Protein AF-A0A847A531-F1 (afdb_monomer_lite)

Structure (mmCIF, N/CA/C/O backbone):
data_AF-A0A847A531-F1
#
_entry.id   AF-A0A847A531-F1
#
loop_
_atom_site.group_PDB
_atom_site.id
_atom_site.type_symbol
_atom_site.label_atom_id
_atom_site.label_alt_id
_atom_site.label_comp_id
_atom_site.label_asym_id
_atom_site.label_entity_id
_atom_site.label_seq_id
_atom_site.pdbx_PDB_ins_code
_atom_site.Cartn_x
_atom_site.Cartn_y
_atom_site.Cartn_z
_atom_site.occupancy
_atom_site.B_iso_or_equiv
_atom_site.auth_seq_id
_atom_site.auth_comp_id
_atom_site.auth_asym_id
_atom_site.auth_atom_id
_atom_site.pdbx_PDB_model_num
ATOM 1 N N . MET A 1 1 ? -11.837 -13.323 25.015 1.00 59.62 1 MET A N 1
ATOM 2 C CA . MET A 1 1 ? -10.815 -13.083 23.976 1.00 59.62 1 MET A CA 1
ATOM 3 C C . MET A 1 1 ? -11.152 -13.946 22.777 1.00 59.62 1 MET A C 1
ATOM 5 O O . MET A 1 1 ? -11.212 -15.160 22.913 1.00 59.62 1 MET A O 1
ATOM 9 N N . THR A 1 2 ? -11.452 -13.328 21.641 1.00 81.81 2 THR A N 1
ATOM 10 C CA . THR A 1 2 ? -11.782 -14.008 20.380 1.00 81.81 2 THR A CA 1
ATOM 11 C C . THR A 1 2 ? -10.511 -14.424 19.629 1.00 81.81 2 THR A C 1
ATOM 13 O O . THR A 1 2 ? -9.452 -13.821 19.817 1.00 81.81 2 THR A O 1
ATOM 16 N N . ALA A 1 3 ? -10.594 -15.424 18.743 1.00 80.94 3 ALA A N 1
ATOM 17 C CA . ALA A 1 3 ? -9.449 -15.869 17.933 1.00 80.94 3 ALA A CA 1
ATOM 18 C C . ALA A 1 3 ? -8.821 -14.721 17.113 1.00 80.94 3 ALA A C 1
ATOM 20 O O . ALA A 1 3 ? -7.600 -14.634 16.987 1.00 80.94 3 ALA A O 1
ATOM 21 N N . SER A 1 4 ? -9.647 -13.788 16.624 1.00 79.50 4 SER A N 1
ATOM 22 C CA . SER A 1 4 ? -9.190 -12.574 15.940 1.00 79.50 4 SER A CA 1
ATOM 23 C C . SER A 1 4 ? -8.390 -11.635 16.841 1.00 79.50 4 SER A C 1
ATOM 25 O O . SER A 1 4 ? -7.420 -11.036 16.397 1.00 79.50 4 SER A O 1
ATOM 27 N N . GLU A 1 5 ? -8.756 -11.497 18.114 1.00 81.31 5 GLU A N 1
ATOM 28 C CA . GLU A 1 5 ? -8.014 -10.638 19.043 1.00 81.31 5 GLU A CA 1
ATOM 29 C C . GLU A 1 5 ? -6.644 -11.211 19.389 1.00 81.31 5 GLU A C 1
ATOM 31 O O . GLU A 1 5 ? -5.701 -10.439 19.536 1.00 81.31 5 GLU A O 1
ATOM 36 N N . TRP A 1 6 ? -6.534 -12.539 19.487 1.00 83.69 6 TRP A N 1
ATOM 37 C CA . TRP A 1 6 ? -5.266 -13.223 19.741 1.00 83.69 6 TRP A CA 1
ATOM 38 C C . TRP A 1 6 ? -4.291 -13.074 18.570 1.00 83.69 6 TRP A C 1
ATOM 40 O O . TRP A 1 6 ? -3.141 -12.685 18.763 1.00 83.69 6 TRP A O 1
ATOM 50 N N . TRP A 1 7 ? -4.755 -13.319 17.341 1.00 84.31 7 TRP A N 1
ATOM 51 C CA . TRP A 1 7 ? -3.924 -13.127 16.150 1.00 84.31 7 TRP A CA 1
ATOM 52 C C . TRP A 1 7 ? -3.538 -11.662 15.957 1.00 84.31 7 TRP A C 1
ATOM 54 O O . TRP A 1 7 ? -2.378 -11.360 15.687 1.00 84.31 7 TRP A O 1
ATOM 64 N N . TYR A 1 8 ? -4.485 -10.742 16.151 1.00 83.50 8 TYR A N 1
ATOM 65 C CA . TYR A 1 8 ? -4.222 -9.314 16.017 1.00 83.50 8 TYR A CA 1
ATOM 66 C C . TYR A 1 8 ? -3.215 -8.808 17.057 1.00 83.50 8 TYR A C 1
ATOM 68 O O . TYR A 1 8 ? -2.305 -8.070 16.699 1.00 83.50 8 TYR A O 1
ATOM 76 N N . SER A 1 9 ? -3.319 -9.220 18.326 1.00 82.38 9 SER A N 1
ATOM 77 C CA . SER A 1 9 ? -2.364 -8.805 19.365 1.00 82.38 9 SER A CA 1
ATOM 78 C C . SER A 1 9 ? -0.976 -9.427 19.205 1.00 82.38 9 SER A C 1
ATOM 80 O O . SER A 1 9 ? 0.003 -8.836 19.658 1.00 82.38 9 SER A O 1
ATOM 82 N N . LYS A 1 10 ? -0.880 -10.596 18.559 1.00 86.94 10 LYS A N 1
ATOM 83 C CA . LYS A 1 10 ? 0.395 -11.249 18.240 1.00 86.94 10 LYS A CA 1
ATOM 84 C C . LYS A 1 10 ? 1.105 -10.595 17.053 1.00 86.94 10 LYS A C 1
ATOM 86 O O . LYS A 1 10 ? 2.326 -10.497 17.065 1.00 86.94 10 LYS A O 1
ATOM 91 N N . LEU A 1 11 ? 0.351 -10.161 16.042 1.00 84.00 11 LEU A N 1
ATOM 92 C CA . LEU A 1 11 ? 0.891 -9.552 14.821 1.00 84.00 11 LEU A CA 1
ATOM 93 C C . LEU A 1 11 ? 1.107 -8.039 14.948 1.00 84.00 11 LEU A C 1
ATOM 95 O O . LEU A 1 11 ? 2.013 -7.495 14.324 1.00 84.00 11 LEU A O 1
ATOM 99 N N . ILE A 1 12 ? 0.280 -7.348 15.737 1.00 86.12 12 ILE A N 1
ATOM 100 C CA . ILE A 1 12 ? 0.296 -5.890 15.865 1.00 86.12 12 ILE A CA 1
ATOM 101 C C . ILE A 1 12 ? 0.475 -5.482 17.321 1.00 86.12 12 ILE A C 1
ATOM 103 O O . ILE A 1 12 ? -0.286 -5.862 18.215 1.00 86.12 12 ILE A O 1
ATOM 107 N N . ARG A 1 13 ? 1.440 -4.586 17.548 1.00 84.44 13 ARG A N 1
ATOM 108 C CA . ARG A 1 13 ? 1.594 -3.895 18.827 1.00 84.44 13 ARG A CA 1
ATOM 109 C C . ARG A 1 13 ? 0.431 -2.919 19.015 1.00 84.44 13 ARG A C 1
ATOM 111 O O . ARG A 1 13 ? 0.412 -1.837 18.434 1.00 84.44 13 ARG A O 1
ATOM 118 N N . ARG A 1 14 ? -0.552 -3.305 19.832 1.00 78.06 14 ARG A N 1
ATOM 119 C CA . ARG A 1 14 ? -1.735 -2.476 20.115 1.00 78.06 14 ARG A CA 1
ATOM 120 C C . ARG A 1 14 ? -1.345 -1.231 20.914 1.00 78.06 14 ARG A C 1
ATOM 122 O O . ARG A 1 14 ? -0.802 -1.332 22.015 1.00 78.06 14 ARG A O 1
ATOM 129 N N . SER A 1 15 ? -1.671 -0.056 20.388 1.00 80.00 15 SER A N 1
ATOM 130 C CA . SER A 1 15 ? -1.544 1.219 21.097 1.00 80.00 15 SER A CA 1
ATOM 131 C C . SER A 1 15 ? -2.748 1.419 22.020 1.00 80.00 15 SER A C 1
ATOM 133 O O . SER A 1 15 ? -3.812 1.867 21.580 1.00 80.00 15 SER A O 1
ATOM 135 N N . ARG A 1 16 ? -2.588 1.083 23.306 1.00 74.75 16 ARG A N 1
ATOM 136 C CA . ARG A 1 16 ? -3.666 1.186 24.306 1.00 74.75 16 ARG A CA 1
ATOM 137 C C . ARG A 1 16 ? -4.236 2.605 24.405 1.00 74.75 16 ARG A C 1
ATOM 139 O O . ARG A 1 16 ? -5.448 2.745 24.517 1.00 74.75 16 ARG A O 1
ATOM 146 N N . ASP A 1 17 ? -3.400 3.634 24.269 1.00 79.06 17 ASP A N 1
ATOM 147 C CA . ASP A 1 17 ? -3.823 5.042 24.341 1.00 79.06 17 ASP A CA 1
ATOM 148 C C . ASP A 1 17 ? -4.789 5.433 23.215 1.00 79.06 17 ASP A C 1
ATOM 150 O O . ASP A 1 17 ? -5.757 6.160 23.436 1.00 79.06 17 ASP A O 1
ATOM 154 N N . ALA A 1 18 ? -4.568 4.920 22.000 1.00 79.62 18 ALA A N 1
ATOM 155 C CA . ALA A 1 18 ? -5.447 5.189 20.865 1.00 79.62 18 ALA A CA 1
ATOM 156 C C . ALA A 1 18 ? -6.782 4.448 21.009 1.00 79.62 18 ALA A C 1
ATOM 158 O O . ALA A 1 18 ? -7.839 5.024 20.764 1.00 79.62 18 ALA A O 1
ATOM 159 N N . GLU A 1 19 ? -6.751 3.193 21.464 1.00 80.12 19 GLU A N 1
ATOM 160 C CA . GLU A 1 19 ? -7.967 2.407 21.694 1.00 80.12 19 GLU A CA 1
ATOM 161 C C . GLU A 1 19 ? -8.810 2.995 22.832 1.00 80.12 19 GLU A C 1
ATOM 163 O O . GLU A 1 19 ? -10.037 3.007 22.750 1.00 80.12 19 GLU A O 1
ATOM 168 N N . GLN A 1 20 ? -8.174 3.565 23.860 1.00 81.81 20 GLN A N 1
ATOM 169 C CA . GLN A 1 20 ? -8.855 4.231 24.972 1.00 81.81 20 GLN A CA 1
ATOM 170 C C . GLN A 1 20 ? -9.580 5.525 24.582 1.00 81.81 20 GLN A C 1
ATOM 172 O O . GLN A 1 20 ? -10.530 5.905 25.267 1.00 81.81 20 GLN A O 1
ATOM 177 N N . ARG A 1 21 ? -9.200 6.174 23.478 1.00 84.75 21 ARG A N 1
ATOM 178 C CA . ARG A 1 21 ? -9.904 7.355 22.947 1.00 84.75 21 ARG A CA 1
ATOM 179 C C . ARG A 1 21 ? -11.113 6.990 22.079 1.00 84.75 21 ARG A C 1
ATOM 181 O O . ARG A 1 21 ? -11.910 7.861 21.746 1.00 84.75 21 ARG A O 1
ATOM 188 N N . MET A 1 22 ? -11.277 5.715 21.718 1.00 85.69 22 MET A N 1
ATOM 189 C CA . MET A 1 22 ? -12.369 5.261 20.853 1.00 85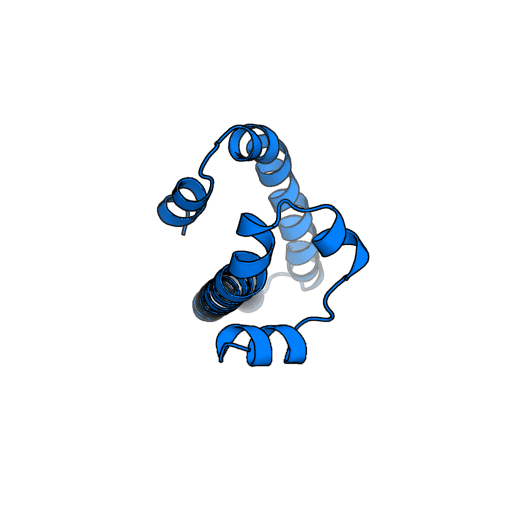.69 22 MET A CA 1
ATOM 190 C C . MET A 1 22 ? -13.644 4.932 21.650 1.00 85.69 22 MET A C 1
ATOM 192 O O . MET A 1 22 ? -13.548 4.429 22.777 1.00 85.69 22 MET A O 1
ATOM 196 N N . PRO A 1 23 ? -14.843 5.121 21.068 1.00 87.12 23 PRO A N 1
ATOM 197 C CA . PRO A 1 23 ? -16.101 4.641 21.642 1.00 87.12 23 PRO A CA 1
ATOM 198 C C . PRO A 1 23 ? -16.073 3.124 21.870 1.00 87.12 23 PRO A C 1
ATOM 200 O O . PRO A 1 23 ? -15.530 2.387 21.046 1.00 87.12 23 PRO A O 1
ATOM 203 N N . LYS A 1 24 ? -16.682 2.639 22.962 1.00 77.38 24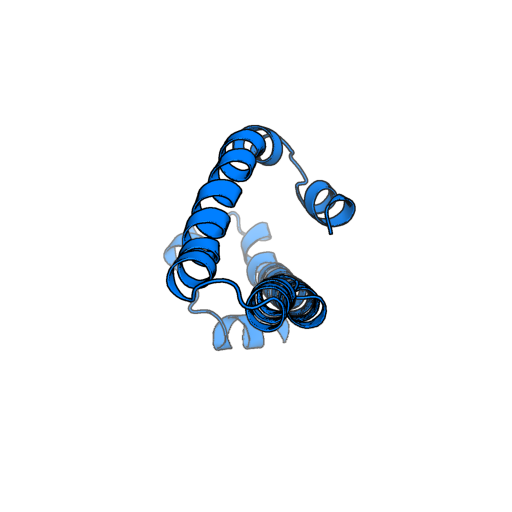 LYS A N 1
ATOM 204 C CA . LYS A 1 24 ? -16.607 1.220 23.376 1.00 77.38 24 LYS A CA 1
ATOM 205 C C . LYS A 1 24 ? -16.986 0.243 22.250 1.00 77.38 24 LYS A C 1
ATOM 207 O O . LYS A 1 24 ? -16.207 -0.651 21.956 1.00 77.38 24 LYS A O 1
ATOM 212 N N . GLY A 1 25 ? -18.088 0.489 21.535 1.00 80.31 25 GLY A N 1
ATOM 213 C CA . GLY A 1 25 ? -18.550 -0.391 20.447 1.00 80.31 25 GLY A CA 1
ATOM 214 C C . GLY A 1 25 ? -17.659 -0.436 19.194 1.00 80.31 25 GLY A C 1
ATOM 215 O O . GLY A 1 25 ? -17.842 -1.306 18.344 1.00 80.31 25 GLY A O 1
ATOM 216 N N . LEU A 1 26 ? -16.697 0.484 19.054 1.00 81.00 26 LEU A N 1
ATOM 217 C CA . LEU A 1 26 ? -15.706 0.462 17.971 1.00 81.00 26 LEU A CA 1
ATOM 218 C C . LEU A 1 26 ? -14.468 -0.360 18.341 1.00 81.00 26 LEU A C 1
ATOM 220 O O . LEU A 1 26 ? -13.897 -0.994 17.455 1.00 81.00 26 LEU A O 1
ATOM 224 N N . ARG A 1 27 ? -14.082 -0.397 19.626 1.00 82.00 27 ARG A N 1
ATOM 225 C CA . ARG A 1 27 ? -12.881 -1.104 20.116 1.00 82.00 27 ARG A CA 1
ATOM 226 C C . ARG A 1 27 ? -12.929 -2.594 19.803 1.00 82.00 27 ARG A C 1
ATOM 228 O O . ARG A 1 27 ? -11.951 -3.149 19.308 1.00 82.00 27 ARG A O 1
ATOM 235 N N . ASP A 1 28 ? -14.097 -3.195 19.997 1.00 83.75 28 ASP A N 1
ATOM 236 C CA . ASP A 1 28 ? -14.319 -4.627 19.781 1.00 83.75 28 ASP A CA 1
ATOM 237 C C . ASP A 1 28 ? -14.170 -5.013 18.299 1.00 83.75 28 ASP A C 1
ATOM 239 O O . ASP A 1 28 ? -13.823 -6.144 17.960 1.00 83.75 28 ASP A O 1
ATOM 243 N N . LYS A 1 29 ? -14.374 -4.056 17.381 1.00 87.94 29 LYS A N 1
ATOM 244 C CA . LYS A 1 29 ? -14.256 -4.280 15.933 1.00 87.94 29 LYS A CA 1
ATOM 245 C C . LYS A 1 29 ? -12.849 -4.045 15.386 1.00 87.94 29 LYS A C 1
ATOM 247 O O . LYS A 1 29 ? -12.582 -4.464 14.259 1.00 87.94 29 LYS A O 1
ATOM 252 N N . VAL A 1 30 ? -11.949 -3.412 16.146 1.00 87.50 30 VAL A N 1
ATOM 253 C CA . VAL A 1 30 ? -10.590 -3.063 15.684 1.00 87.50 30 VAL A CA 1
ATOM 254 C C . VAL A 1 30 ? -9.812 -4.308 15.279 1.00 87.50 30 VAL A C 1
ATOM 256 O O . VAL A 1 30 ? -9.272 -4.346 14.179 1.00 87.50 30 VAL A O 1
ATOM 259 N N . ALA A 1 31 ? -9.800 -5.346 16.118 1.00 87.31 31 ALA A N 1
ATOM 260 C CA . ALA A 1 31 ? -9.019 -6.552 15.847 1.00 87.31 31 ALA A CA 1
ATOM 261 C C . ALA A 1 31 ? -9.512 -7.300 14.597 1.00 87.31 31 ALA A C 1
ATOM 263 O O . ALA A 1 31 ? -8.720 -7.664 13.731 1.00 87.31 31 ALA A O 1
ATOM 264 N N . SER A 1 32 ? -10.830 -7.487 14.468 1.00 87.94 32 SER A N 1
ATOM 265 C CA . SER A 1 32 ? -11.421 -8.177 13.314 1.00 87.94 32 SER A CA 1
ATOM 266 C C . SER A 1 32 ? -11.219 -7.396 12.011 1.00 87.94 32 SER A C 1
ATOM 268 O O . SER A 1 32 ? -10.781 -7.964 11.010 1.00 87.94 32 SER A O 1
ATOM 270 N N . ASN A 1 33 ? -11.480 -6.084 12.020 1.00 90.25 33 ASN A N 1
ATOM 271 C CA . ASN A 1 33 ? -11.284 -5.244 10.839 1.00 90.25 33 ASN A CA 1
ATOM 272 C C . ASN A 1 33 ? -9.801 -5.088 10.485 1.00 90.25 33 ASN A C 1
ATOM 274 O O . ASN A 1 33 ? -9.456 -5.100 9.308 1.00 90.25 33 ASN A O 1
ATOM 278 N N . GLY A 1 34 ? -8.926 -4.985 11.485 1.00 89.75 34 GLY A N 1
ATOM 279 C CA . GLY A 1 34 ? -7.484 -4.903 11.295 1.00 89.75 34 GLY A CA 1
ATOM 280 C C . GLY A 1 34 ? -6.924 -6.156 10.630 1.00 89.75 34 GLY A C 1
ATOM 281 O O . GLY A 1 34 ? -6.217 -6.044 9.635 1.00 89.75 34 GLY A O 1
ATOM 282 N N . LEU A 1 35 ? -7.315 -7.350 11.092 1.00 91.12 35 LEU A N 1
ATOM 283 C CA . LEU A 1 35 ? -6.933 -8.599 10.425 1.00 91.12 35 LEU A CA 1
ATOM 284 C C . LEU A 1 35 ? -7.432 -8.660 8.979 1.00 91.12 35 LEU A C 1
ATOM 286 O O . LEU A 1 35 ? -6.659 -9.008 8.094 1.00 91.12 35 LEU A O 1
ATOM 290 N N . ARG A 1 36 ? -8.684 -8.259 8.713 1.00 91.12 36 ARG A N 1
ATOM 291 C CA . ARG A 1 36 ? -9.213 -8.187 7.338 1.00 91.12 36 ARG A CA 1
ATOM 292 C C . ARG A 1 36 ? -8.387 -7.252 6.455 1.00 91.12 36 ARG A C 1
ATOM 294 O O . ARG A 1 36 ? -8.107 -7.605 5.316 1.00 91.12 36 ARG A O 1
ATOM 301 N N . GLN A 1 37 ? -7.981 -6.096 6.979 1.00 90.62 37 GLN A N 1
ATOM 302 C CA . GLN A 1 37 ? -7.159 -5.129 6.252 1.00 90.62 37 GLN A CA 1
ATOM 303 C C . GLN A 1 37 ? -5.769 -5.695 5.930 1.00 90.62 37 GLN A C 1
ATOM 305 O O . GLN A 1 37 ? -5.291 -5.530 4.812 1.00 90.62 37 GLN A O 1
ATOM 310 N N . ILE A 1 38 ? -5.142 -6.392 6.885 1.00 91.94 38 ILE A N 1
ATOM 311 C CA . ILE A 1 38 ? -3.837 -7.042 6.692 1.00 91.94 38 ILE A CA 1
ATOM 312 C C . ILE A 1 38 ? -3.939 -8.134 5.629 1.00 91.94 38 ILE A C 1
ATOM 314 O O . ILE A 1 38 ? -3.138 -8.154 4.702 1.00 91.94 38 ILE A O 1
ATOM 318 N N . THR A 1 39 ? -4.931 -9.023 5.732 1.00 92.75 39 THR A N 1
ATOM 319 C CA . THR A 1 39 ? -5.115 -10.111 4.764 1.00 92.75 39 THR A CA 1
ATOM 320 C C . THR A 1 39 ? -5.416 -9.573 3.368 1.00 92.75 39 THR A C 1
ATOM 322 O O . THR A 1 39 ? -4.815 -10.036 2.404 1.00 92.75 39 THR A O 1
ATOM 325 N N . ALA A 1 40 ? -6.290 -8.569 3.250 1.00 91.50 40 ALA A N 1
ATOM 326 C CA . ALA A 1 40 ? -6.577 -7.927 1.969 1.00 91.50 40 ALA A CA 1
ATOM 327 C C . ALA A 1 40 ? -5.319 -7.280 1.365 1.00 91.50 40 ALA A C 1
ATOM 329 O O . ALA A 1 40 ? -5.027 -7.498 0.194 1.00 91.50 40 ALA A O 1
ATOM 330 N N . GLY A 1 41 ? -4.539 -6.549 2.170 1.00 90.81 41 GLY A N 1
ATOM 331 C CA . GLY A 1 41 ? -3.279 -5.949 1.725 1.00 90.81 41 GLY A CA 1
ATOM 332 C C . GLY A 1 41 ? -2.236 -6.987 1.307 1.00 90.81 41 GLY A C 1
ATOM 333 O O . GLY A 1 41 ? -1.548 -6.792 0.309 1.00 90.81 41 GLY A O 1
ATOM 334 N N . ALA A 1 42 ? -2.151 -8.113 2.019 1.00 91.69 42 ALA A N 1
ATOM 335 C CA . ALA A 1 42 ? -1.251 -9.207 1.668 1.00 91.69 42 ALA A CA 1
ATOM 336 C C . ALA A 1 42 ? -1.632 -9.854 0.328 1.00 91.69 42 ALA A C 1
ATOM 338 O O . ALA A 1 42 ? -0.757 -10.098 -0.500 1.00 91.69 42 ALA A O 1
ATOM 339 N N . LEU A 1 43 ? -2.927 -10.089 0.089 1.00 91.00 43 LEU A N 1
ATOM 340 C CA . LEU A 1 43 ? -3.420 -10.632 -1.179 1.00 91.0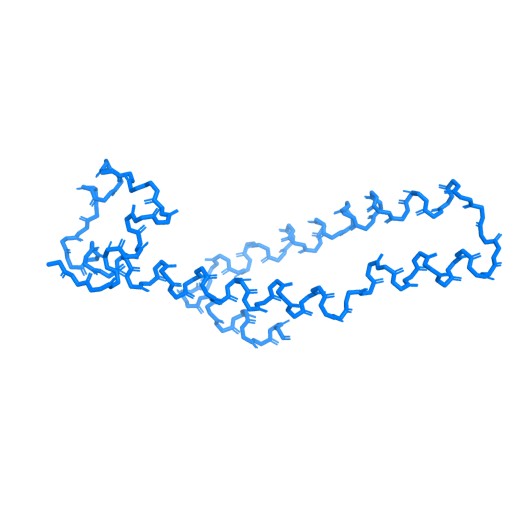0 43 LEU A CA 1
ATOM 341 C C . LEU A 1 43 ? -3.185 -9.664 -2.341 1.00 91.00 43 LEU A C 1
ATOM 343 O O . LEU A 1 43 ? -2.671 -10.087 -3.373 1.00 91.00 43 LEU A O 1
ATOM 347 N N . GLN A 1 44 ? -3.487 -8.377 -2.152 1.00 89.19 44 GLN A N 1
ATOM 348 C CA . GLN A 1 44 ? -3.222 -7.345 -3.155 1.00 89.19 44 GLN A CA 1
ATOM 349 C C . GLN A 1 44 ? -1.732 -7.287 -3.502 1.00 89.19 44 GLN A C 1
ATOM 351 O O . GLN A 1 44 ? -1.369 -7.417 -4.663 1.00 89.19 44 GLN A O 1
ATOM 356 N N . SER A 1 45 ? -0.859 -7.180 -2.494 1.00 86.44 45 SER A N 1
ATOM 357 C CA . SER A 1 45 ? 0.590 -7.116 -2.715 1.00 86.44 45 SER A CA 1
ATOM 358 C C . SER A 1 45 ? 1.131 -8.379 -3.388 1.00 86.44 45 SER A C 1
ATOM 360 O O . SER A 1 45 ? 2.048 -8.299 -4.203 1.00 86.44 45 SER A O 1
ATOM 362 N N . SER A 1 46 ? 0.547 -9.542 -3.088 1.00 88.31 46 SER A N 1
ATOM 363 C CA . SER A 1 46 ? 0.889 -10.792 -3.771 1.00 88.31 46 SER A CA 1
ATOM 364 C C . SER A 1 46 ? 0.493 -10.749 -5.250 1.00 88.31 46 SER A C 1
ATOM 366 O O . SER A 1 46 ? 1.282 -11.155 -6.099 1.00 88.31 46 SER A O 1
ATOM 368 N N . GLY A 1 47 ? -0.693 -10.221 -5.572 1.00 84.44 47 GLY A N 1
ATOM 369 C CA . GLY A 1 47 ? -1.138 -10.007 -6.952 1.00 84.44 47 GLY A CA 1
ATOM 370 C C . GLY A 1 47 ? -0.241 -9.028 -7.711 1.00 84.44 47 GLY A C 1
ATOM 371 O O . GLY A 1 47 ? 0.226 -9.345 -8.804 1.00 84.44 47 GLY A O 1
ATOM 372 N N . ASP A 1 48 ? 0.091 -7.895 -7.094 1.00 82.94 48 ASP A N 1
ATOM 373 C CA . ASP A 1 48 ? 0.984 -6.889 -7.677 1.00 82.94 48 ASP A CA 1
ATOM 374 C C . ASP A 1 48 ? 2.376 -7.474 -7.971 1.00 82.94 48 ASP A C 1
ATOM 376 O O . ASP A 1 48 ? 2.980 -7.176 -9.001 1.00 82.94 48 ASP A O 1
ATOM 380 N N . GLN A 1 49 ? 2.887 -8.347 -7.092 1.00 80.56 49 GLN A N 1
ATOM 381 C CA . GLN A 1 49 ? 4.147 -9.061 -7.315 1.00 80.56 49 GLN A CA 1
ATOM 382 C C . GLN A 1 49 ? 4.042 -10.134 -8.406 1.00 80.56 49 GLN A C 1
ATOM 384 O O . GLN A 1 49 ? 5.004 -10.328 -9.149 1.00 80.56 49 GLN A O 1
ATOM 389 N N . ALA A 1 50 ? 2.899 -10.809 -8.536 1.00 76.94 50 ALA A N 1
ATOM 390 C CA . ALA A 1 50 ? 2.683 -11.819 -9.570 1.00 76.94 50 ALA A CA 1
ATOM 391 C C . ALA A 1 50 ? 2.602 -11.211 -10.982 1.00 76.94 50 ALA A C 1
ATOM 393 O O . ALA A 1 50 ? 3.087 -11.812 -11.938 1.00 76.94 50 ALA A O 1
ATOM 394 N N . VAL A 1 51 ? 2.032 -10.009 -11.117 1.00 69.31 51 VAL A N 1
ATOM 395 C CA . VAL A 1 51 ? 1.839 -9.305 -12.404 1.00 69.31 51 VAL A CA 1
ATOM 396 C C . VAL A 1 51 ? 2.938 -8.257 -12.649 1.00 69.31 51 VAL A C 1
ATOM 398 O O . VAL A 1 51 ? 2.829 -7.417 -13.538 1.00 69.31 51 VAL A O 1
ATOM 401 N N . ASN A 1 52 ? 4.011 -8.266 -11.854 1.00 65.75 52 ASN A N 1
ATOM 402 C CA . ASN A 1 52 ? 4.860 -7.095 -11.665 1.00 65.75 52 ASN A CA 1
ATOM 403 C C . ASN A 1 52 ? 5.566 -6.604 -12.946 1.00 65.75 52 ASN A C 1
ATOM 405 O O . ASN A 1 52 ? 6.681 -7.011 -13.277 1.00 65.75 52 ASN A O 1
ATOM 409 N N . ALA A 1 53 ? 4.957 -5.627 -13.623 1.00 59.06 53 ALA A N 1
ATOM 410 C CA . ALA A 1 53 ? 5.515 -4.933 -14.784 1.00 59.06 53 ALA A CA 1
ATOM 411 C C . ALA A 1 53 ? 6.846 -4.217 -14.472 1.00 59.06 53 ALA A C 1
ATOM 413 O O . ALA A 1 53 ? 7.629 -3.914 -15.375 1.00 59.06 53 ALA A O 1
ATOM 414 N N . SER A 1 54 ? 7.126 -3.986 -13.183 1.00 58.31 54 SER A N 1
ATOM 415 C CA . SER A 1 54 ? 8.347 -3.356 -12.676 1.00 58.31 54 SER A CA 1
ATOM 416 C C . SER A 1 54 ? 9.622 -4.116 -12.989 1.00 58.31 54 SER A C 1
ATOM 418 O O . SER A 1 54 ? 10.680 -3.499 -13.006 1.00 58.31 54 SER A O 1
ATOM 420 N N . THR A 1 55 ? 9.543 -5.433 -13.173 1.00 64.00 55 THR A N 1
ATOM 421 C CA . THR A 1 55 ? 10.695 -6.264 -13.538 1.00 64.00 55 THR A CA 1
ATOM 422 C C . THR A 1 55 ? 10.723 -6.487 -15.043 1.00 64.00 55 THR A C 1
ATOM 424 O O . THR A 1 55 ? 11.773 -6.340 -15.661 1.00 64.00 55 THR A O 1
ATOM 427 N N . VAL A 1 56 ? 9.568 -6.730 -15.660 1.00 68.56 56 VAL A N 1
ATOM 428 C CA . VAL A 1 56 ? 9.464 -6.993 -17.101 1.00 68.56 56 VAL A CA 1
ATOM 429 C C . VAL A 1 56 ? 10.018 -5.834 -17.935 1.00 68.56 56 VAL A C 1
ATOM 431 O O . VAL A 1 56 ? 10.786 -6.071 -18.860 1.00 68.56 56 VAL A O 1
ATOM 434 N N . LEU A 1 57 ? 9.705 -4.579 -17.595 1.00 71.19 57 LEU A N 1
ATOM 435 C CA . LEU A 1 57 ? 10.149 -3.422 -18.381 1.00 71.19 57 LEU A CA 1
ATOM 436 C C . LEU A 1 57 ? 11.684 -3.219 -18.361 1.00 71.19 57 LEU A C 1
ATOM 438 O O . LEU A 1 57 ? 12.266 -3.073 -19.438 1.00 71.19 57 LEU A O 1
ATOM 442 N N . PRO A 1 58 ? 12.377 -3.266 -17.203 1.00 72.31 58 PRO A N 1
ATOM 443 C CA . PRO A 1 58 ? 13.839 -3.308 -17.171 1.00 72.31 58 PRO A CA 1
ATOM 444 C C . PRO A 1 58 ? 14.441 -4.488 -17.937 1.00 72.31 58 PRO A C 1
ATOM 446 O O . PRO A 1 58 ? 15.428 -4.295 -18.640 1.00 72.31 58 PRO A O 1
ATOM 449 N N . TRP A 1 59 ? 13.846 -5.685 -17.843 1.00 74.38 59 TRP A N 1
ATOM 450 C CA . TRP A 1 59 ? 14.305 -6.867 -18.583 1.00 74.38 59 TRP A CA 1
ATOM 451 C C . TRP A 1 59 ? 14.179 -6.678 -20.101 1.00 74.38 59 TRP A C 1
ATOM 453 O O . TRP A 1 59 ? 15.116 -6.984 -20.837 1.00 74.38 59 TRP A O 1
ATOM 463 N N . VAL A 1 60 ? 13.071 -6.100 -20.573 1.00 76.38 60 VAL A N 1
ATOM 464 C CA . VAL A 1 60 ? 12.863 -5.768 -21.990 1.00 76.38 60 VAL A CA 1
ATOM 465 C C . VAL A 1 60 ? 13.874 -4.719 -22.458 1.00 76.38 60 VAL A C 1
ATOM 467 O O . VAL A 1 60 ? 14.537 -4.920 -23.472 1.00 76.38 60 VAL A O 1
ATOM 470 N N . LEU A 1 61 ? 14.065 -3.633 -21.708 1.00 75.62 61 LEU A N 1
ATOM 471 C CA . LEU A 1 61 ? 15.028 -2.586 -22.067 1.00 75.62 61 LEU A CA 1
ATOM 472 C C . LEU A 1 61 ? 16.474 -3.098 -22.066 1.00 75.62 61 LEU A C 1
ATOM 474 O O . LEU A 1 61 ? 17.242 -2.752 -22.962 1.00 75.62 61 LEU A O 1
ATOM 478 N N . ALA A 1 62 ? 16.832 -3.964 -21.115 1.00 75.94 62 ALA A N 1
ATOM 479 C CA . ALA A 1 62 ? 18.128 -4.634 -21.099 1.00 75.94 62 ALA A CA 1
ATOM 480 C C . ALA A 1 62 ? 18.307 -5.551 -22.323 1.00 75.94 62 ALA A C 1
ATOM 482 O O . ALA A 1 62 ? 19.360 -5.517 -22.955 1.00 75.94 62 ALA A O 1
ATOM 483 N N . SER A 1 63 ? 17.273 -6.311 -22.710 1.00 78.69 63 SER A N 1
ATOM 484 C CA . SER A 1 63 ? 17.313 -7.179 -23.900 1.00 78.69 63 SER A CA 1
ATOM 485 C C . SER A 1 63 ? 17.438 -6.407 -25.221 1.00 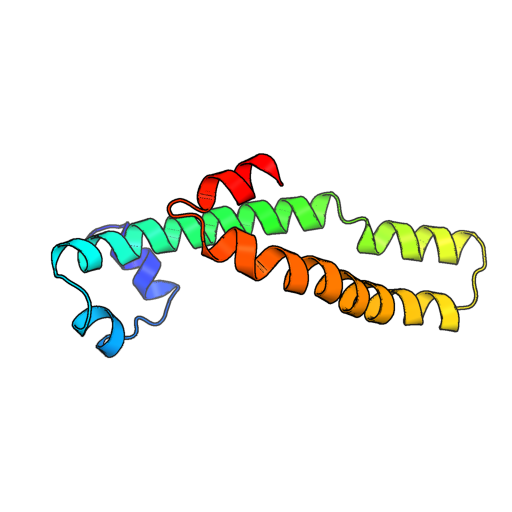78.69 63 SER A C 1
ATOM 487 O O . SER A 1 63 ? 18.007 -6.918 -26.180 1.00 78.69 63 SER A O 1
ATOM 489 N N . LEU A 1 64 ? 16.968 -5.156 -25.253 1.00 83.25 64 LEU A N 1
ATOM 490 C CA . LEU A 1 64 ? 17.089 -4.236 -26.388 1.00 83.25 64 LEU A CA 1
ATOM 491 C C . LEU A 1 64 ? 18.435 -3.483 -26.418 1.00 83.25 64 LEU A C 1
ATOM 493 O O . LEU A 1 64 ? 18.656 -2.669 -27.312 1.00 83.25 64 LEU A O 1
ATOM 497 N N . GLY A 1 65 ? 19.330 -3.729 -25.453 1.00 79.62 65 GLY A N 1
ATOM 498 C CA . GLY A 1 65 ? 20.647 -3.089 -25.378 1.00 79.62 65 GLY A CA 1
ATOM 499 C C . GLY A 1 65 ? 20.633 -1.665 -24.811 1.00 79.62 65 GLY A C 1
ATOM 500 O O . GLY A 1 65 ? 21.577 -0.908 -25.042 1.00 79.62 65 GLY A O 1
ATOM 501 N N . ALA A 1 66 ? 19.584 -1.272 -24.078 1.00 80.81 66 ALA A N 1
ATOM 502 C CA . ALA A 1 66 ? 19.514 0.055 -23.474 1.00 80.81 66 ALA A CA 1
ATOM 503 C C . ALA A 1 66 ? 20.642 0.258 -22.433 1.00 80.81 66 ALA A C 1
ATOM 505 O O . ALA A 1 66 ? 20.867 -0.620 -21.593 1.00 80.81 66 ALA A O 1
ATOM 506 N N . PRO A 1 67 ? 21.329 1.419 -22.429 1.00 79.88 67 PRO A N 1
ATOM 507 C CA . PRO A 1 67 ? 22.365 1.734 -21.449 1.00 79.88 67 PRO A CA 1
ATOM 508 C C . PRO A 1 67 ? 21.885 1.580 -20.000 1.00 79.88 67 PRO A C 1
ATOM 510 O O . PRO A 1 67 ? 20.835 2.108 -19.627 1.00 79.88 67 PRO A O 1
ATOM 513 N N . ALA A 1 68 ? 22.700 0.937 -19.156 1.00 73.94 68 ALA A N 1
ATOM 514 C CA . ALA A 1 68 ? 22.372 0.658 -17.752 1.00 73.94 68 ALA A CA 1
ATOM 515 C C . ALA A 1 68 ? 22.054 1.920 -16.922 1.00 73.94 68 ALA A C 1
ATOM 517 O O . ALA A 1 68 ? 21.281 1.876 -15.966 1.00 73.94 68 ALA A O 1
ATOM 518 N N . ALA A 1 69 ? 22.616 3.069 -17.309 1.00 77.06 69 ALA A N 1
ATOM 519 C CA . ALA A 1 69 ? 22.309 4.355 -16.690 1.00 77.06 69 ALA A CA 1
ATOM 520 C C . ALA A 1 69 ? 20.842 4.776 -16.904 1.00 77.06 69 ALA A C 1
ATOM 522 O O . ALA A 1 69 ? 20.213 5.310 -15.992 1.00 77.06 69 ALA A O 1
ATOM 523 N N . LEU A 1 70 ? 20.277 4.505 -18.086 1.00 75.06 70 LEU A N 1
ATOM 524 C CA . LEU A 1 70 ? 18.888 4.836 -18.404 1.00 75.06 70 LEU A CA 1
ATOM 525 C C . LEU A 1 70 ? 17.923 3.871 -17.713 1.00 75.06 70 LEU A C 1
ATOM 527 O O . LEU A 1 70 ? 16.926 4.317 -17.152 1.00 75.06 70 LEU A O 1
ATOM 531 N N . THR A 1 71 ? 18.242 2.573 -17.671 1.00 75.00 71 THR A N 1
ATOM 532 C CA . THR A 1 71 ? 17.427 1.578 -16.952 1.00 75.00 71 THR A CA 1
ATOM 533 C C . THR A 1 71 ? 17.450 1.778 -15.435 1.00 75.00 71 THR A C 1
ATOM 535 O O . THR A 1 71 ? 16.421 1.596 -14.789 1.00 75.00 71 THR A O 1
ATOM 538 N N . GLY A 1 72 ? 18.567 2.235 -14.859 1.00 76.94 72 GLY A N 1
ATOM 539 C CA . GLY A 1 72 ? 18.654 2.599 -13.440 1.00 76.94 72 GLY A CA 1
ATOM 540 C C . GLY A 1 72 ? 17.808 3.821 -13.058 1.00 76.94 72 GLY A C 1
ATOM 541 O O . GLY A 1 72 ? 17.283 3.884 -11.948 1.00 76.94 72 GLY A O 1
ATOM 542 N N . LEU A 1 73 ? 17.612 4.764 -13.987 1.00 82.06 73 LEU A N 1
ATOM 543 C CA . LEU A 1 73 ? 16.777 5.955 -13.790 1.00 82.06 73 LEU A CA 1
ATOM 544 C C . LEU A 1 73 ? 15.269 5.665 -13.850 1.00 82.06 73 LEU A C 1
ATOM 546 O O . LEU A 1 73 ? 14.485 6.424 -13.280 1.00 82.06 73 LEU A O 1
ATOM 550 N N . LEU A 1 74 ? 14.845 4.563 -14.479 1.00 79.88 74 LEU A N 1
ATOM 551 C CA . LEU A 1 74 ? 13.425 4.206 -14.583 1.00 79.88 74 LEU A CA 1
ATOM 552 C C . LEU A 1 74 ? 12.751 4.016 -13.223 1.00 79.88 74 LEU A C 1
ATOM 554 O O . LEU A 1 74 ? 11.590 4.389 -13.076 1.00 79.88 74 LEU A O 1
ATOM 558 N N . VAL A 1 75 ? 13.463 3.465 -12.236 1.00 79.00 75 VAL A N 1
ATOM 559 C CA . VAL A 1 75 ? 12.919 3.267 -10.885 1.00 79.00 75 VAL A CA 1
ATOM 560 C C . VAL A 1 75 ? 12.572 4.616 -10.239 1.00 79.00 75 VAL A C 1
ATOM 562 O O . VAL A 1 75 ? 11.389 4.855 -10.016 1.00 79.00 75 VAL A O 1
ATOM 565 N N . PRO A 1 76 ? 13.515 5.547 -10.004 1.00 82.06 76 PRO A N 1
ATOM 566 C CA . PRO A 1 76 ? 13.195 6.835 -9.388 1.00 82.06 76 PRO A CA 1
ATOM 567 C C . PRO A 1 76 ? 12.217 7.684 -10.210 1.00 82.06 76 PRO A C 1
ATOM 569 O O . PRO A 1 76 ? 11.390 8.381 -9.621 1.00 82.06 76 PRO A O 1
ATOM 572 N N . ILE A 1 77 ? 12.256 7.606 -11.545 1.00 85.44 77 ILE A N 1
ATOM 573 C CA . ILE A 1 77 ? 11.285 8.284 -12.415 1.00 85.44 77 ILE A CA 1
ATOM 574 C C . ILE A 1 77 ? 9.878 7.734 -12.172 1.00 85.44 77 ILE A C 1
ATOM 576 O O . ILE A 1 77 ? 8.959 8.515 -11.938 1.00 85.44 77 ILE A O 1
ATOM 580 N N . ARG A 1 78 ? 9.703 6.408 -12.158 1.00 82.50 78 ARG A N 1
ATOM 581 C CA . ARG A 1 78 ? 8.415 5.767 -11.866 1.00 82.50 78 ARG A CA 1
ATOM 582 C C . ARG A 1 78 ? 7.922 6.1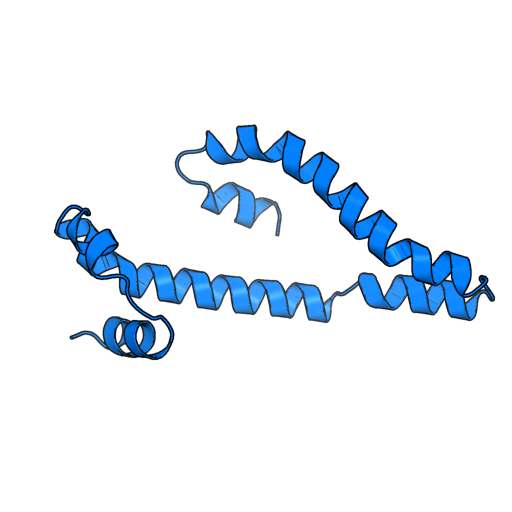04 -10.464 1.00 82.50 78 ARG A C 1
ATOM 584 O O . ARG A 1 78 ? 6.765 6.493 -10.318 1.00 82.50 78 ARG A O 1
ATOM 591 N N . GLU A 1 79 ? 8.781 5.970 -9.454 1.00 83.06 79 GLU A N 1
ATOM 592 C CA . GLU A 1 79 ? 8.408 6.261 -8.067 1.00 83.06 79 GLU A CA 1
ATOM 593 C C . GLU A 1 79 ? 7.949 7.723 -7.933 1.00 83.06 79 GLU A C 1
ATOM 595 O O . GLU A 1 79 ? 6.877 7.985 -7.391 1.00 83.06 79 GLU A O 1
ATOM 600 N N . SER A 1 80 ? 8.675 8.670 -8.539 1.00 86.81 80 SER A N 1
ATOM 601 C CA . SER A 1 80 ? 8.335 10.102 -8.507 1.00 86.81 80 SER A CA 1
ATOM 602 C C . SER A 1 80 ? 7.082 10.443 -9.321 1.00 86.81 80 SER A C 1
ATOM 604 O O . SER A 1 80 ? 6.243 11.225 -8.876 1.00 86.81 80 SER A O 1
ATOM 606 N N . LEU A 1 81 ? 6.925 9.847 -10.507 1.00 86.19 81 LEU A N 1
ATOM 607 C CA . LEU A 1 81 ? 5.765 10.069 -11.374 1.00 86.19 81 LEU A CA 1
ATOM 608 C C . LEU A 1 81 ? 4.490 9.504 -10.763 1.00 86.19 81 LEU A C 1
ATOM 610 O O . LEU A 1 81 ? 3.447 10.125 -10.919 1.00 86.19 81 LEU A O 1
ATOM 614 N N . SER A 1 82 ? 4.560 8.371 -10.058 1.00 85.75 82 SER A N 1
ATOM 615 C CA . SER A 1 82 ? 3.401 7.768 -9.387 1.00 85.75 82 SER A CA 1
ATOM 616 C C . SER A 1 82 ? 2.851 8.643 -8.253 1.00 85.75 82 SER A C 1
ATOM 618 O O . SER A 1 82 ? 1.640 8.673 -8.018 1.00 85.75 82 SER A O 1
ATOM 620 N N . MET A 1 83 ? 3.709 9.448 -7.616 1.00 87.44 83 MET A N 1
ATOM 621 C CA . MET A 1 83 ? 3.293 10.373 -6.561 1.00 87.44 83 MET A CA 1
ATOM 622 C C . MET A 1 83 ? 2.406 11.518 -7.077 1.00 87.44 83 MET A C 1
ATOM 624 O O . MET A 1 83 ? 1.553 11.997 -6.331 1.00 87.44 83 MET A O 1
ATOM 628 N N . LEU A 1 84 ? 2.554 11.943 -8.339 1.00 90.75 84 LEU A N 1
ATOM 629 C CA . LEU A 1 84 ? 1.763 13.030 -8.936 1.00 90.75 84 LEU A CA 1
ATOM 630 C C . LEU A 1 84 ? 0.255 12.713 -9.018 1.00 90.75 84 LEU A C 1
ATOM 632 O O . LEU A 1 84 ? -0.535 13.441 -8.409 1.00 90.75 84 LEU A O 1
ATOM 636 N N . PRO A 1 85 ? -0.194 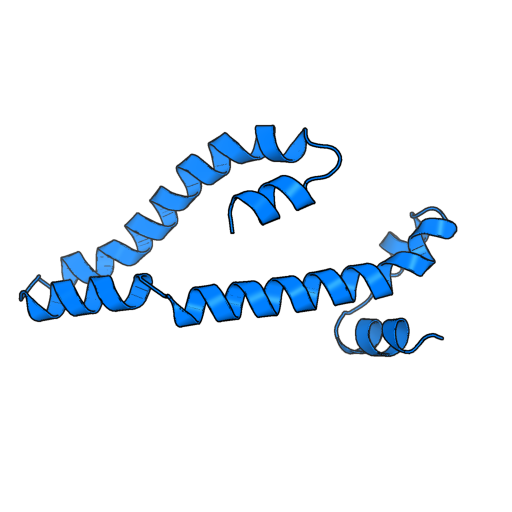11.642 -9.704 1.00 87.12 85 PRO A N 1
ATOM 637 C CA . PRO A 1 85 ? -1.604 11.276 -9.729 1.00 87.12 85 PRO A CA 1
ATOM 638 C C . PRO A 1 85 ? -2.098 10.897 -8.331 1.00 87.12 85 PRO A C 1
ATOM 640 O O . PRO A 1 85 ? -3.223 11.242 -7.974 1.00 87.12 85 PRO A O 1
ATOM 643 N N . GLN A 1 86 ? -1.260 10.264 -7.502 1.00 89.38 86 GLN A N 1
ATOM 644 C CA . GLN A 1 86 ? -1.637 9.918 -6.133 1.00 89.38 86 GLN A CA 1
ATOM 645 C C . GLN A 1 86 ? -1.970 11.166 -5.301 1.00 89.38 86 GLN A C 1
ATOM 647 O O . GLN A 1 86 ? -3.006 11.198 -4.631 1.00 89.38 86 GLN A O 1
ATOM 652 N N . ALA A 1 87 ? -1.155 12.220 -5.371 1.00 90.62 87 ALA A N 1
ATOM 653 C CA . ALA A 1 87 ? -1.410 13.476 -4.669 1.00 90.62 87 ALA A CA 1
ATOM 654 C C . ALA A 1 87 ? -2.691 14.171 -5.164 1.00 90.62 87 ALA A C 1
ATOM 656 O O . ALA A 1 87 ? -3.483 14.650 -4.351 1.00 90.62 87 ALA A O 1
ATOM 657 N N . LEU A 1 88 ? -2.934 14.166 -6.478 1.00 93.06 88 LEU A N 1
ATOM 658 C CA . LEU A 1 88 ? -4.132 14.755 -7.087 1.00 93.06 88 LEU A CA 1
ATOM 659 C C . LEU A 1 88 ? -5.420 14.009 -6.703 1.00 93.06 88 LEU A C 1
ATOM 661 O O . LEU A 1 88 ? -6.449 14.636 -6.448 1.00 93.06 88 LEU A O 1
ATOM 665 N N . LEU A 1 89 ? -5.373 12.676 -6.630 1.00 91.06 89 LEU A N 1
ATOM 666 C CA . LEU A 1 89 ? -6.538 11.837 -6.325 1.00 91.06 89 LEU A CA 1
ATOM 667 C C . LEU A 1 89 ? -6.839 11.746 -4.823 1.00 91.06 89 LEU A C 1
ATOM 669 O O . LEU A 1 89 ? -8.000 11.591 -4.437 1.00 91.06 89 LEU A O 1
ATOM 673 N N . THR A 1 90 ? -5.830 11.885 -3.960 1.00 92.38 90 THR A N 1
ATOM 674 C CA . THR A 1 90 ? -5.973 11.814 -2.494 1.00 92.38 90 THR A CA 1
ATOM 675 C C . THR A 1 90 ? -7.151 12.634 -1.932 1.00 92.38 90 THR A C 1
ATOM 677 O O . THR A 1 90 ? -7.961 12.056 -1.196 1.00 92.38 90 THR A O 1
ATOM 680 N N . PRO A 1 91 ? -7.337 13.933 -2.256 1.00 92.31 91 PRO A N 1
ATOM 681 C CA . PRO A 1 91 ? -8.459 14.709 -1.721 1.00 92.31 91 PRO A CA 1
ATOM 682 C C . PRO A 1 91 ? -9.831 14.176 -2.159 1.00 92.31 91 PRO A C 1
ATOM 684 O O . PRO A 1 91 ? -10.791 14.280 -1.393 1.00 92.31 91 PRO A O 1
ATOM 687 N N . LEU A 1 92 ? -9.937 13.576 -3.349 1.00 91.44 92 LEU A N 1
ATOM 688 C CA . LEU A 1 92 ? -11.179 12.964 -3.832 1.00 91.44 92 LEU A CA 1
ATOM 689 C C . LEU A 1 92 ? -11.497 11.690 -3.043 1.00 91.44 92 LEU A C 1
ATOM 691 O O . LEU A 1 92 ? -12.615 11.524 -2.555 1.00 91.44 92 LEU A O 1
ATOM 695 N N . VAL A 1 93 ? -10.496 10.830 -2.840 1.00 91.31 93 VAL A N 1
ATOM 696 C CA . VAL A 1 93 ? -10.640 9.569 -2.095 1.00 91.31 93 VAL A CA 1
ATOM 697 C C . VAL A 1 93 ? -11.025 9.825 -0.636 1.00 91.31 93 VAL A C 1
ATOM 699 O O . VAL A 1 93 ? -11.883 9.136 -0.079 1.00 91.31 93 VAL A O 1
ATOM 702 N N . VAL A 1 94 ? -10.426 10.838 -0.003 1.00 92.38 94 VAL A N 1
ATOM 703 C CA . VAL A 1 94 ? -10.656 11.143 1.416 1.00 92.38 94 VAL A CA 1
ATOM 704 C C . VAL A 1 94 ? -12.086 11.624 1.692 1.00 92.38 94 VAL A C 1
ATOM 706 O O . VAL A 1 94 ? -12.612 11.326 2.770 1.00 92.38 94 VAL A O 1
ATOM 709 N N . ARG A 1 95 ? -12.737 12.286 0.724 1.00 92.62 95 ARG A N 1
ATOM 710 C CA . ARG A 1 95 ? -14.132 12.761 0.826 1.00 92.62 95 ARG A CA 1
ATOM 711 C C . ARG A 1 95 ? -15.166 11.630 0.822 1.00 92.62 95 ARG A C 1
ATOM 713 O O . ARG A 1 95 ? -16.287 11.830 1.283 1.00 92.62 95 ARG A O 1
ATOM 720 N N . VAL A 1 96 ? -14.816 10.438 0.338 1.00 93.00 96 VAL A N 1
ATOM 721 C CA . VAL A 1 96 ? -15.753 9.310 0.257 1.00 93.00 96 VAL A CA 1
ATOM 722 C C . VAL A 1 96 ? -15.890 8.614 1.613 1.00 93.00 96 VAL A C 1
ATOM 724 O O . VAL A 1 96 ? -14.919 8.111 2.180 1.00 93.00 96 VAL A O 1
ATOM 727 N N . LYS A 1 97 ? -17.131 8.534 2.119 1.00 89.62 97 LYS A N 1
ATOM 728 C CA . LYS A 1 97 ? -17.467 7.905 3.413 1.00 89.62 97 LYS A CA 1
ATOM 729 C C . LYS A 1 97 ? -17.098 6.417 3.469 1.00 89.62 97 LYS A C 1
ATOM 731 O O . LYS A 1 97 ? -16.613 5.943 4.490 1.00 89.62 97 LYS A O 1
ATOM 736 N N . HIS A 1 98 ? -17.303 5.682 2.373 1.00 89.19 98 HIS A N 1
ATOM 737 C CA . HIS A 1 98 ? -16.985 4.254 2.263 1.00 89.19 98 HIS A CA 1
ATOM 738 C C . HIS A 1 98 ? -15.951 4.014 1.160 1.00 89.19 98 HIS A C 1
ATOM 740 O O . HIS A 1 98 ? -16.290 3.629 0.044 1.00 89.19 98 HIS A O 1
ATOM 746 N N . ARG A 1 99 ? -14.673 4.222 1.486 1.00 90.50 99 ARG A N 1
ATOM 747 C CA . ARG A 1 99 ? -13.559 4.176 0.520 1.00 90.50 99 ARG A CA 1
ATOM 748 C C . ARG A 1 99 ? -13.318 2.801 -0.101 1.00 90.50 99 ARG A C 1
ATOM 750 O O . ARG A 1 99 ? -12.690 2.727 -1.146 1.00 90.50 99 ARG A O 1
ATOM 757 N N . LYS A 1 100 ? -13.855 1.727 0.496 1.00 87.00 100 LYS A N 1
ATOM 758 C CA . LYS A 1 100 ? -13.696 0.352 -0.007 1.00 87.00 100 LYS A CA 1
ATOM 759 C C . LYS A 1 100 ? -14.047 0.215 -1.493 1.00 87.00 100 LYS A C 1
ATOM 761 O O . LYS A 1 100 ? -13.372 -0.515 -2.196 1.00 87.00 100 LYS A O 1
ATOM 766 N N . TRP A 1 101 ? -15.062 0.939 -1.971 1.00 88.56 101 TRP A N 1
ATOM 767 C CA . TRP A 1 101 ? -15.516 0.834 -3.359 1.00 88.56 101 TRP A CA 1
ATOM 768 C C . TRP A 1 101 ? -14.525 1.420 -4.358 1.00 88.56 101 TRP A C 1
ATOM 770 O O . TRP A 1 101 ? -14.402 0.889 -5.451 1.00 88.56 101 TRP A O 1
ATOM 780 N N . ILE A 1 102 ? -13.776 2.453 -3.968 1.00 89.56 102 ILE A N 1
ATOM 781 C CA . ILE A 1 102 ? -12.714 3.018 -4.808 1.00 89.56 102 ILE A CA 1
ATOM 782 C C . ILE A 1 102 ? -11.629 1.964 -5.034 1.00 89.56 102 ILE A C 1
ATOM 784 O O . ILE A 1 102 ? -11.194 1.763 -6.159 1.00 89.56 102 ILE A O 1
ATOM 788 N N . PHE A 1 103 ? -11.240 1.257 -3.970 1.00 86.44 103 PHE A N 1
ATOM 789 C CA . PHE A 1 103 ? -10.235 0.200 -4.058 1.00 86.44 103 PHE A CA 1
ATOM 790 C C . PHE A 1 103 ? -10.736 -1.020 -4.835 1.00 86.44 103 PHE A C 1
ATOM 792 O O . PHE A 1 103 ? -9.970 -1.596 -5.584 1.00 86.44 103 PHE A O 1
ATOM 799 N N . VAL A 1 104 ? -12.013 -1.392 -4.698 1.00 86.44 104 VAL A N 1
ATOM 800 C CA . VAL A 1 104 ? -12.595 -2.529 -5.437 1.00 86.44 104 VAL A CA 1
ATOM 801 C C . VAL A 1 104 ? -12.730 -2.245 -6.934 1.00 86.44 104 VAL A C 1
ATOM 803 O O . VAL A 1 104 ? -12.566 -3.158 -7.726 1.00 86.44 104 VAL A O 1
ATOM 806 N N . VAL A 1 105 ? -13.051 -1.009 -7.330 1.00 87.69 105 VAL A N 1
ATOM 807 C CA . VAL A 1 105 ? -13.176 -0.638 -8.753 1.00 87.69 105 VAL A CA 1
ATOM 808 C C . VAL A 1 105 ? -11.809 -0.430 -9.413 1.00 87.69 105 VAL A C 1
ATOM 810 O O . VAL A 1 105 ? -11.694 -0.600 -10.621 1.00 87.69 105 VAL A O 1
ATOM 813 N N . GLY A 1 106 ? -10.796 -0.018 -8.645 1.00 78.62 106 GLY A N 1
ATOM 814 C CA . GLY A 1 106 ? -9.454 0.262 -9.161 1.00 78.62 106 GLY A CA 1
ATOM 815 C C . GLY A 1 106 ? -8.462 -0.904 -9.114 1.00 78.62 106 GLY A C 1
ATOM 816 O O . GLY A 1 106 ? -7.371 -0.743 -9.655 1.00 78.62 106 GLY A O 1
ATOM 817 N N . ALA A 1 107 ? -8.801 -2.009 -8.442 1.00 67.50 107 ALA A N 1
ATOM 818 C CA . ALA A 1 107 ? -8.007 -3.242 -8.391 1.00 67.50 107 ALA A CA 1
ATOM 819 C C . ALA A 1 107 ? -8.345 -4.158 -9.572 1.00 67.50 107 ALA A C 1
ATOM 821 O O . ALA A 1 107 ? -7.404 -4.798 -10.087 1.00 67.50 107 ALA A O 1
#

Sequence (107 aa):
MTASEWWYSKLIRRSRDAEQRMPKGLRDKVASNGLRQITAGALQSSGDQAVNASTVLPWVLASLGAPAALTGLLVPIRESLSMLPQALLTPLVVRVKHRKWIFVVGA

pLDDT: mean 82.95, std 7.7, range [58.31, 93.06]

Foldseek 3Di:
DDPLVVVQVVVDVDDPVVLVVDDPVVSVCCSVVVVVVVVVVVVVVVVCVVVPVLVVVLVVCVVVVHDPVVSVVVVVVVVVVVVVVVVVCVVVLVPDPDSVVVVVVVD

Radius of gyration: 19.91 Å; chains: 1; bounding box: 41×31×51 Å

Secondary structure (DSSP, 8-state):
--HHHHHHHHHS---HHHHHTS-HHHHHHHHHHHHHHHHHHHHHHHHHHHT-HHHHHHHHHHHTT--HHHHHHHHHHHHHHHHHHHHHHHHHHHH-S-THHHHHHH-